Protein AF-A0A1V1W2U4-F1 (afdb_monomer_lite)

Secondary structure (DSSP, 8-state):
----HHHHHHHHHHHHHHHHHHHHHTSSS-----HHHHHHHHHTTTHHHHHHHHHHHHHHHHHHHHHTT--HHHHHHHHHHHHHHHHHHHHHHHHHHHHHHHHHHHHT-

Structure (mmCIF, N/CA/C/O backbone):
data_AF-A0A1V1W2U4-F1
#
_entry.id   AF-A0A1V1W2U4-F1
#
loop_
_atom_site.group_PDB
_atom_site.id
_atom_site.type_symbol
_atom_site.label_atom_id
_atom_site.label_alt_id
_atom_site.label_comp_id
_atom_site.label_asym_id
_atom_site.label_entity_id
_atom_site.label_seq_id
_atom_site.pdbx_PDB_ins_code
_atom_site.Cartn_x
_atom_site.Cartn_y
_atom_site.Cartn_z
_atom_site.occupancy
_atom_site.B_iso_or_equiv
_atom_site.auth_seq_id
_atom_site.auth_comp_id
_atom_site.auth_asym_id
_atom_site.auth_atom_id
_atom_site.pdbx_PDB_model_num
ATOM 1 N N . MET A 1 1 ? -22.826 -16.724 16.235 1.00 44.56 1 MET A N 1
ATOM 2 C CA . MET A 1 1 ? -23.282 -15.519 15.501 1.00 44.56 1 MET A CA 1
ATOM 3 C C . MET A 1 1 ? -22.293 -15.185 14.386 1.00 44.56 1 MET A C 1
ATOM 5 O O . MET A 1 1 ? -21.211 -14.674 14.640 1.00 44.56 1 MET A O 1
ATOM 9 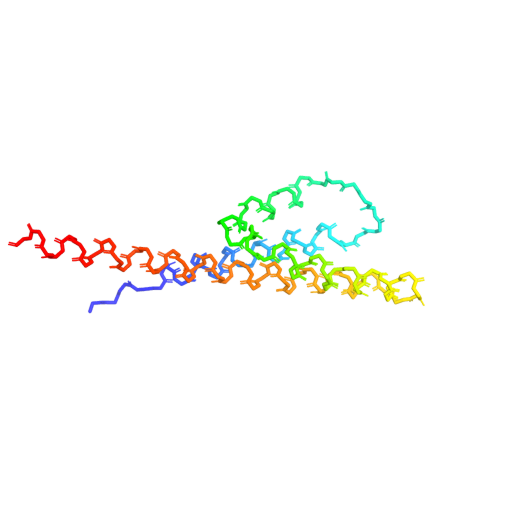N N . SER A 1 2 ? -22.626 -15.538 13.148 1.00 52.81 2 SER A N 1
ATOM 10 C CA . SER A 1 2 ? -21.776 -15.421 11.958 1.00 52.81 2 SER A CA 1
ATOM 11 C C . SER A 1 2 ? -21.933 -14.059 11.268 1.00 52.81 2 SER A C 1
ATOM 13 O O . SER A 1 2 ? -22.758 -13.908 10.370 1.00 52.81 2 SER A O 1
ATOM 15 N N . ARG A 1 3 ? -21.115 -13.066 11.643 1.00 59.72 3 ARG A N 1
ATOM 16 C CA . ARG A 1 3 ? -20.877 -11.868 10.809 1.00 59.72 3 ARG A CA 1
ATOM 17 C C . ARG A 1 3 ? -19.385 -11.493 10.689 1.00 59.72 3 ARG A C 1
ATOM 19 O O . ARG A 1 3 ? -18.954 -10.552 11.343 1.00 59.72 3 ARG A O 1
ATOM 26 N N . PRO A 1 4 ? -18.606 -12.176 9.819 1.00 58.72 4 PRO A N 1
ATOM 27 C CA . PRO A 1 4 ? -17.309 -11.646 9.377 1.00 58.72 4 PRO A CA 1
ATOM 28 C C . PRO A 1 4 ? -17.072 -11.646 7.851 1.00 58.72 4 PRO A C 1
ATOM 30 O O . PRO A 1 4 ? -16.021 -11.190 7.409 1.00 58.72 4 PRO A O 1
ATOM 33 N N . ARG A 1 5 ? -18.006 -12.136 7.018 1.00 72.25 5 ARG A N 1
ATOM 34 C CA . ARG A 1 5 ? -17.769 -12.280 5.562 1.00 72.25 5 ARG A CA 1
ATOM 35 C C . ARG A 1 5 ? -17.612 -10.938 4.846 1.00 72.25 5 ARG A C 1
ATOM 37 O O . ARG A 1 5 ? -16.682 -10.779 4.069 1.00 72.25 5 ARG A O 1
ATOM 44 N N . TRP A 1 6 ? -18.463 -9.967 5.167 1.00 82.12 6 TRP A N 1
ATOM 45 C CA . TRP A 1 6 ? -18.426 -8.639 4.547 1.00 82.12 6 TRP A CA 1
ATOM 46 C C . TRP A 1 6 ? -17.139 -7.873 4.852 1.00 82.12 6 TRP A C 1
ATOM 48 O O . TRP A 1 6 ? -16.553 -7.294 3.948 1.00 82.12 6 TRP A O 1
ATOM 58 N N . GLY A 1 7 ? -16.646 -7.935 6.094 1.00 84.06 7 GLY A N 1
ATOM 59 C CA . GLY A 1 7 ? -15.382 -7.290 6.460 1.00 84.06 7 GLY A CA 1
ATOM 60 C C . GLY A 1 7 ? -14.185 -7.868 5.703 1.00 84.06 7 GLY A C 1
ATOM 61 O O . GLY A 1 7 ? -13.325 -7.114 5.264 1.00 84.06 7 GLY A O 1
ATOM 62 N N . ARG A 1 8 ? -14.155 -9.193 5.505 1.00 86.44 8 ARG A N 1
ATOM 63 C CA . ARG A 1 8 ? -13.114 -9.855 4.705 1.00 86.44 8 ARG A CA 1
ATOM 64 C C . ARG A 1 8 ? -13.234 -9.514 3.221 1.00 86.44 8 ARG A C 1
ATOM 66 O O . ARG A 1 8 ? -12.229 -9.192 2.611 1.00 86.44 8 ARG A O 1
ATOM 73 N N . LEU A 1 9 ? -14.449 -9.525 2.670 1.00 91.88 9 LEU A N 1
ATOM 74 C CA . LEU A 1 9 ? -14.700 -9.154 1.273 1.00 91.88 9 LEU A CA 1
ATOM 75 C C . LEU A 1 9 ? -14.249 -7.721 0.974 1.00 91.88 9 LEU A C 1
ATOM 77 O O . LEU A 1 9 ? -13.558 -7.503 -0.014 1.00 91.88 9 LEU A O 1
ATOM 81 N N . LEU A 1 10 ? -14.585 -6.762 1.843 1.00 91.25 10 LEU A N 1
ATOM 82 C CA . LEU A 1 10 ? -14.157 -5.369 1.691 1.00 91.25 10 LEU A CA 1
ATOM 83 C C . LEU A 1 10 ? -12.637 -5.222 1.805 1.00 91.25 10 LEU A C 1
ATOM 85 O O . LEU A 1 10 ? -12.043 -4.510 1.003 1.00 91.25 10 LEU A O 1
ATOM 89 N N . ALA A 1 11 ? -12.004 -5.924 2.750 1.00 91.31 11 ALA A N 1
ATOM 90 C CA . ALA A 1 11 ? -10.549 -5.920 2.886 1.00 91.31 11 ALA A CA 1
ATOM 91 C C . ALA A 1 11 ? -9.860 -6.485 1.635 1.00 91.31 11 ALA A C 1
ATOM 93 O O . ALA A 1 11 ? -8.938 -5.869 1.108 1.00 91.31 11 ALA A O 1
ATOM 94 N N . THR A 1 12 ? -10.334 -7.624 1.122 1.00 93.00 12 THR A N 1
ATOM 95 C CA . THR A 1 12 ? -9.812 -8.217 -0.113 1.00 93.00 12 THR A CA 1
ATOM 96 C C . THR A 1 12 ? -10.020 -7.286 -1.305 1.00 93.00 12 THR A C 1
ATOM 98 O O . THR A 1 12 ? -9.075 -7.050 -2.050 1.00 93.00 12 THR A O 1
ATOM 101 N N . ALA A 1 13 ? -11.218 -6.716 -1.466 1.00 94.31 13 ALA A N 1
ATOM 102 C CA . ALA A 1 13 ? -11.511 -5.782 -2.549 1.00 94.31 13 ALA A CA 1
ATOM 103 C C . ALA A 1 13 ? -10.599 -4.548 -2.499 1.00 94.31 13 ALA A C 1
ATOM 105 O O . ALA A 1 13 ? -10.038 -4.162 -3.518 1.00 94.31 13 ALA A O 1
ATOM 106 N N . TYR A 1 14 ? -10.390 -3.974 -1.314 1.00 93.56 14 TYR A N 1
ATOM 107 C CA . TYR A 1 14 ? -9.473 -2.856 -1.109 1.00 93.56 14 TYR A CA 1
ATOM 108 C C . TYR A 1 14 ? -8.036 -3.197 -1.530 1.00 93.56 14 TYR A C 1
ATOM 110 O O . TYR A 1 14 ? -7.438 -2.452 -2.304 1.00 93.56 14 TYR A O 1
ATOM 118 N N . VAL A 1 15 ? -7.502 -4.340 -1.086 1.00 94.50 15 VAL A N 1
ATOM 119 C CA . VAL A 1 15 ? -6.142 -4.773 -1.453 1.00 94.50 15 VAL 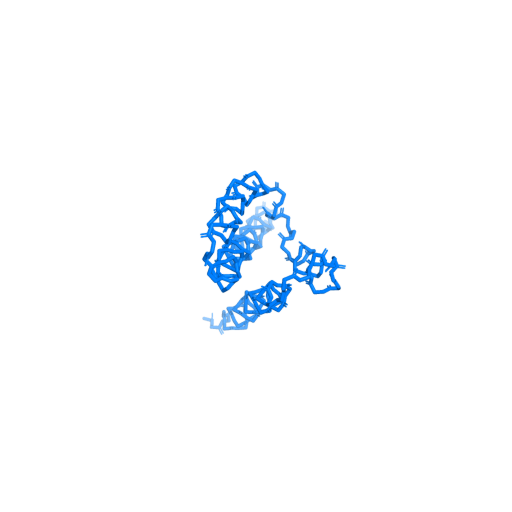A CA 1
ATOM 120 C C . VAL A 1 15 ? -6.017 -4.967 -2.966 1.00 94.50 15 VAL A C 1
ATOM 122 O O . VAL A 1 15 ? -5.053 -4.499 -3.565 1.00 94.50 15 VAL A O 1
ATOM 125 N N . VAL A 1 16 ? -7.013 -5.597 -3.598 1.00 94.69 16 VAL A N 1
ATOM 126 C CA . VAL A 1 16 ? -7.044 -5.795 -5.056 1.00 94.69 16 VAL A CA 1
ATOM 127 C C . VAL A 1 16 ? -7.085 -4.460 -5.801 1.00 94.69 16 VAL A C 1
ATOM 129 O O . VAL A 1 16 ? -6.381 -4.305 -6.798 1.00 94.69 16 VAL A O 1
ATOM 132 N N . VAL A 1 17 ? -7.865 -3.486 -5.324 1.00 93.81 17 VAL A N 1
ATOM 133 C CA . VAL A 1 17 ? -7.928 -2.142 -5.919 1.00 93.81 17 VAL A CA 1
ATOM 134 C C . VAL A 1 17 ? -6.572 -1.446 -5.839 1.00 93.81 17 VAL A C 1
ATOM 136 O O . VAL A 1 17 ? -6.108 -0.937 -6.856 1.00 93.81 17 VAL A O 1
ATOM 139 N N . VAL A 1 18 ? -5.907 -1.464 -4.679 1.00 93.12 18 VAL A N 1
ATOM 140 C CA . VAL A 1 18 ? -4.570 -0.861 -4.528 1.00 93.12 18 VAL A CA 1
ATOM 141 C C . VAL A 1 18 ? -3.570 -1.531 -5.467 1.00 93.12 18 VAL A C 1
ATOM 143 O O . VAL A 1 18 ? -2.913 -0.838 -6.239 1.00 93.12 18 VAL A O 1
ATOM 146 N N . ALA A 1 19 ? -3.510 -2.865 -5.468 1.00 92.75 19 ALA A N 1
ATOM 147 C CA . ALA A 1 19 ? -2.608 -3.614 -6.339 1.00 92.75 19 ALA A CA 1
ATOM 148 C C . ALA A 1 19 ? -2.845 -3.295 -7.825 1.00 92.75 19 ALA A C 1
ATOM 150 O O . ALA A 1 19 ? -1.898 -3.063 -8.572 1.00 92.75 19 ALA A O 1
ATOM 151 N N . SER A 1 20 ? -4.111 -3.219 -8.245 1.00 91.12 20 SER A N 1
ATOM 152 C CA . SER A 1 20 ? -4.482 -2.915 -9.632 1.00 91.12 20 SER A CA 1
ATOM 153 C C . SER A 1 20 ? -4.118 -1.483 -10.029 1.00 91.12 20 SER A C 1
ATOM 155 O O . SER A 1 20 ? -3.619 -1.265 -11.131 1.00 91.12 20 SER A O 1
ATOM 157 N N . LEU A 1 21 ? -4.338 -0.506 -9.141 1.00 90.12 21 LEU A N 1
ATOM 158 C CA . LEU A 1 21 ? -3.962 0.892 -9.377 1.00 90.12 21 LEU A CA 1
ATOM 159 C C . LEU A 1 21 ? -2.446 1.053 -9.492 1.00 90.12 21 LEU A C 1
ATOM 161 O O . LEU A 1 21 ? -1.981 1.754 -10.387 1.00 90.12 21 LEU A O 1
ATOM 165 N N . THR A 1 22 ? -1.679 0.377 -8.634 1.00 88.38 22 THR A N 1
ATOM 166 C CA . THR A 1 22 ? -0.214 0.385 -8.707 1.00 88.38 22 THR A CA 1
ATOM 167 C C . THR A 1 22 ? 0.279 -0.276 -9.990 1.00 88.38 22 THR A C 1
ATOM 169 O O . THR A 1 22 ? 1.076 0.320 -10.708 1.00 88.38 22 THR A O 1
ATOM 172 N N . ALA A 1 23 ? -0.238 -1.456 -10.338 1.00 89.06 23 ALA A N 1
ATOM 173 C CA . ALA A 1 23 ? 0.131 -2.130 -11.580 1.00 89.06 23 ALA A CA 1
ATOM 174 C C . ALA A 1 23 ? -0.185 -1.268 -12.813 1.00 89.06 23 ALA A C 1
ATOM 176 O O . ALA A 1 23 ? 0.605 -1.212 -13.750 1.00 89.06 23 ALA A O 1
ATOM 177 N N . TYR A 1 24 ? -1.318 -0.559 -12.796 1.00 88.56 24 TYR A N 1
ATOM 178 C CA . TYR A 1 24 ? -1.690 0.374 -13.855 1.00 88.56 24 TYR A CA 1
ATOM 179 C C . TYR A 1 24 ? -0.752 1.585 -13.930 1.00 88.56 24 TYR A C 1
ATOM 181 O O . TYR A 1 24 ? -0.388 1.987 -15.032 1.00 88.56 24 TYR A O 1
ATOM 189 N N . ALA A 1 25 ? -0.357 2.153 -12.786 1.00 86.31 25 ALA A N 1
ATOM 190 C CA . ALA A 1 25 ? 0.543 3.304 -12.731 1.00 86.31 25 ALA A CA 1
ATOM 191 C C . ALA A 1 25 ? 1.928 2.981 -13.317 1.00 86.31 25 ALA A C 1
ATOM 193 O O . ALA A 1 25 ? 2.474 3.782 -14.062 1.00 86.31 25 ALA A O 1
ATOM 194 N N . PHE A 1 26 ? 2.446 1.778 -13.058 1.00 83.38 26 PHE A N 1
ATOM 195 C CA . PHE A 1 26 ? 3.780 1.350 -13.494 1.00 83.38 26 PHE A CA 1
ATOM 196 C C . PHE A 1 26 ? 3.779 0.501 -14.777 1.00 83.38 26 PHE A C 1
ATOM 198 O O . PHE A 1 26 ? 4.736 -0.227 -15.026 1.00 83.38 26 PHE A O 1
ATOM 205 N N . ARG A 1 27 ? 2.709 0.529 -15.586 1.00 81.62 27 ARG A N 1
ATOM 206 C CA . ARG A 1 27 ? 2.614 -0.302 -16.807 1.00 81.62 27 ARG A CA 1
ATOM 207 C C . ARG A 1 27 ? 3.379 0.250 -18.015 1.00 81.62 27 ARG A C 1
ATOM 209 O O . ARG A 1 27 ? 3.501 -0.449 -19.015 1.00 81.62 27 ARG A O 1
ATOM 216 N N . SER A 1 28 ? 3.774 1.517 -17.972 1.00 72.56 28 SER A N 1
ATOM 217 C CA . SER A 1 28 ? 4.385 2.242 -19.088 1.00 72.56 28 SER A CA 1
ATOM 218 C C . SER A 1 28 ? 5.548 3.079 -18.583 1.00 72.56 28 SER A C 1
ATOM 220 O O . SER A 1 28 ? 5.432 3.661 -17.511 1.00 72.56 28 SER A O 1
ATOM 222 N N . ASP A 1 29 ? 6.598 3.213 -19.391 1.00 64.56 29 ASP A N 1
ATOM 223 C CA . ASP A 1 29 ? 7.857 3.903 -19.052 1.00 64.56 29 ASP A CA 1
ATOM 224 C C . ASP A 1 29 ? 7.725 5.427 -18.831 1.00 64.56 29 ASP A C 1
ATOM 226 O O . ASP A 1 29 ? 8.715 6.141 -18.692 1.00 64.56 29 ASP A O 1
ATOM 230 N N . GLY A 1 30 ? 6.500 5.956 -18.808 1.00 60.03 30 GLY A N 1
ATOM 231 C CA . GLY A 1 30 ? 6.234 7.362 -18.542 1.00 60.03 30 GLY A CA 1
ATOM 232 C C . GLY A 1 30 ? 6.315 7.678 -17.050 1.00 60.03 30 GLY A C 1
ATOM 233 O O . GLY A 1 30 ? 5.552 7.133 -16.260 1.00 60.03 30 GLY A O 1
ATOM 234 N N . LEU A 1 31 ? 7.177 8.629 -16.682 1.00 57.25 31 LEU A N 1
ATOM 235 C CA . LEU A 1 31 ? 7.298 9.203 -15.330 1.00 57.25 31 LEU A CA 1
ATOM 236 C C . LEU A 1 31 ? 6.174 10.205 -14.988 1.00 57.25 31 LEU A C 1
ATOM 238 O O . LEU A 1 31 ? 6.330 11.046 -14.101 1.00 57.25 31 LEU A O 1
ATOM 242 N N . GLU A 1 32 ? 5.056 10.185 -15.715 1.00 63.72 32 GLU A N 1
ATOM 243 C CA . GLU A 1 32 ? 3.967 11.120 -15.455 1.00 63.72 32 GLU A CA 1
ATOM 244 C C . GLU A 1 32 ? 3.206 10.699 -14.201 1.00 63.72 32 GLU A C 1
ATOM 246 O O . GLU A 1 32 ? 2.554 9.654 -14.174 1.00 63.72 32 GLU A O 1
ATOM 251 N N . PHE A 1 33 ? 3.260 11.555 -13.177 1.00 62.47 33 PHE A N 1
ATOM 252 C CA . PHE A 1 33 ? 2.530 11.367 -11.929 1.00 62.47 33 PHE A CA 1
ATOM 253 C C . PHE A 1 33 ? 1.021 11.371 -12.205 1.00 62.47 33 PHE A C 1
ATOM 255 O O . PHE A 1 33 ? 0.361 12.411 -12.311 1.00 62.47 33 PHE A O 1
ATOM 262 N N . GLY A 1 34 ? 0.474 10.177 -12.396 1.00 75.25 34 GLY A N 1
ATOM 263 C CA . GLY A 1 34 ? -0.894 9.981 -12.841 1.00 75.25 34 GLY A CA 1
ATOM 264 C C . GLY A 1 34 ? -1.890 10.004 -11.686 1.00 75.25 34 GLY A C 1
ATOM 265 O O . GLY A 1 34 ? -1.575 9.713 -10.532 1.00 75.25 34 GLY A O 1
ATOM 266 N N . ARG A 1 35 ? -3.167 10.237 -12.012 1.00 81.00 35 ARG A N 1
ATOM 267 C CA . ARG A 1 35 ? -4.272 10.121 -11.039 1.00 81.00 35 ARG A CA 1
ATOM 268 C C . ARG A 1 35 ? -4.291 8.758 -10.328 1.00 81.00 35 ARG A C 1
ATOM 270 O O . 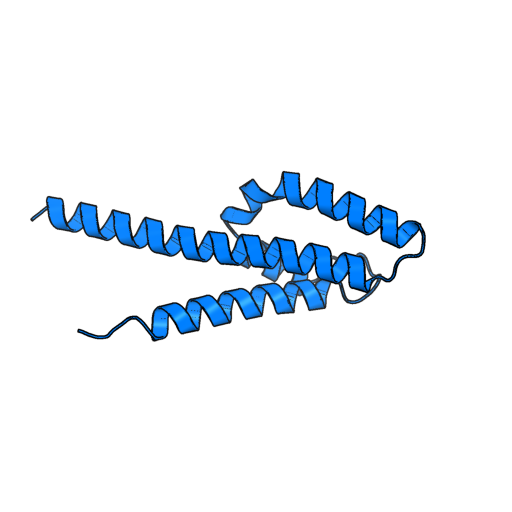ARG A 1 35 ? -4.676 8.690 -9.167 1.00 81.00 35 ARG A O 1
ATOM 277 N N . ALA A 1 36 ? -3.869 7.687 -11.003 1.00 76.81 36 ALA A N 1
ATOM 278 C CA . ALA A 1 36 ? -3.812 6.341 -10.433 1.00 76.81 36 ALA A CA 1
ATOM 279 C C . ALA A 1 36 ? -2.734 6.191 -9.347 1.00 76.81 36 ALA A C 1
ATOM 281 O O . ALA A 1 36 ? -3.003 5.582 -8.313 1.00 76.81 36 ALA A O 1
ATOM 282 N N . GLU A 1 37 ? -1.555 6.782 -9.549 1.00 78.06 37 GLU A N 1
ATOM 283 C CA . GLU A 1 37 ? -0.455 6.752 -8.581 1.00 78.06 37 GLU A CA 1
ATOM 284 C C . GLU A 1 37 ? -0.822 7.533 -7.314 1.00 78.06 37 GLU A C 1
ATOM 286 O O . GLU A 1 37 ? -0.714 7.011 -6.203 1.00 78.06 37 GLU A O 1
ATOM 291 N N . GLY A 1 38 ? -1.388 8.734 -7.483 1.00 81.44 38 GLY A N 1
ATOM 292 C CA . GLY A 1 38 ? -1.897 9.531 -6.367 1.00 81.44 38 GLY A CA 1
ATOM 293 C C . GLY A 1 38 ? -2.999 8.815 -5.578 1.00 81.44 38 GLY A C 1
ATOM 294 O O . GLY A 1 38 ? -2.966 8.800 -4.348 1.00 81.44 38 GLY A O 1
ATOM 295 N N . LEU A 1 39 ? -3.949 8.164 -6.261 1.00 85.25 39 LEU A N 1
ATOM 296 C CA . LEU A 1 39 ? -5.001 7.382 -5.601 1.00 85.25 39 LEU A CA 1
ATOM 297 C C . LEU A 1 39 ? -4.438 6.177 -4.845 1.00 85.25 39 LEU A C 1
ATOM 299 O O . LEU A 1 39 ? -4.854 5.940 -3.712 1.00 85.25 39 LEU A O 1
ATOM 303 N N . ALA A 1 40 ? -3.490 5.439 -5.431 1.00 80.94 40 ALA A N 1
ATOM 304 C CA . ALA A 1 40 ? -2.824 4.334 -4.747 1.00 80.94 40 ALA A CA 1
ATOM 305 C C . ALA A 1 40 ? -2.113 4.831 -3.480 1.00 80.94 40 ALA A C 1
ATOM 307 O O . ALA A 1 40 ? -2.327 4.271 -2.407 1.00 80.94 40 ALA A O 1
ATOM 308 N N . GLY A 1 41 ? -1.365 5.936 -3.580 1.00 80.75 41 GLY A N 1
ATOM 309 C CA . GLY A 1 41 ? -0.701 6.573 -2.443 1.00 80.75 41 GLY A CA 1
ATOM 310 C C . GLY A 1 41 ? -1.677 6.954 -1.325 1.00 80.75 41 GLY A C 1
ATOM 311 O O . GLY A 1 41 ? -1.492 6.546 -0.177 1.00 80.75 41 GLY A O 1
ATOM 312 N N . VAL A 1 42 ? -2.766 7.654 -1.657 1.00 89.06 42 VAL A N 1
ATOM 313 C CA . VAL A 1 42 ? -3.789 8.067 -0.678 1.00 89.06 42 VAL A CA 1
ATOM 314 C C . VAL A 1 42 ? -4.463 6.863 -0.026 1.00 89.06 42 VAL A C 1
ATOM 316 O O . VAL A 1 42 ? -4.601 6.825 1.195 1.00 89.06 42 VAL A O 1
ATOM 319 N N . LEU A 1 43 ? -4.846 5.855 -0.811 1.00 88.06 43 LEU A N 1
ATOM 320 C CA . LEU A 1 43 ? -5.475 4.638 -0.295 1.00 88.06 43 LEU A CA 1
ATOM 321 C C . LEU A 1 43 ? -4.549 3.850 0.631 1.00 88.06 43 LEU A C 1
ATOM 323 O O . LEU A 1 43 ? -5.035 3.105 1.478 1.00 88.06 43 LEU A O 1
ATOM 327 N N . THR A 1 44 ? -3.234 4.004 0.487 1.00 90.38 44 THR A N 1
ATOM 328 C CA . THR A 1 44 ? -2.243 3.363 1.355 1.00 90.38 44 THR A CA 1
ATOM 329 C C . THR A 1 44 ? -1.873 4.157 2.612 1.00 90.38 44 THR A C 1
ATOM 331 O O . THR A 1 44 ? -1.085 3.669 3.428 1.00 90.38 44 THR A O 1
ATOM 334 N N . LEU A 1 45 ? -2.479 5.322 2.857 1.00 90.19 45 LEU A N 1
ATOM 335 C CA . LEU A 1 45 ? -2.363 5.991 4.154 1.00 90.19 45 LEU A CA 1
ATOM 336 C C . LEU A 1 45 ? -3.120 5.212 5.252 1.00 90.19 45 LEU A C 1
ATOM 338 O O . LEU A 1 45 ? -4.211 4.701 4.995 1.00 90.19 45 LEU A O 1
ATOM 342 N N . PRO A 1 46 ? -2.590 5.144 6.490 1.00 92.06 46 PRO A N 1
ATOM 343 C CA . PRO A 1 46 ? -1.357 5.785 6.962 1.00 92.06 46 PRO A CA 1
ATOM 344 C C . PRO A 1 46 ? -0.076 4.957 6.761 1.00 92.06 46 PRO A C 1
ATOM 346 O O . PRO A 1 46 ? 1.010 5.533 6.806 1.00 92.06 46 PRO A O 1
ATOM 349 N N . ALA A 1 47 ? -0.167 3.636 6.559 1.00 94.31 47 ALA A N 1
ATOM 350 C CA . ALA A 1 47 ? 0.995 2.743 6.613 1.00 94.31 47 ALA A CA 1
ATOM 351 C C . ALA A 1 47 ? 2.095 3.086 5.595 1.00 94.31 47 ALA A C 1
ATOM 353 O O . ALA A 1 47 ? 3.271 2.838 5.871 1.00 94.31 47 ALA A O 1
ATOM 354 N N . ILE A 1 48 ? 1.749 3.710 4.461 1.00 92.69 48 ILE A N 1
ATOM 355 C CA . ILE A 1 48 ? 2.744 4.125 3.467 1.00 92.69 48 ILE A CA 1
ATOM 356 C C . ILE A 1 48 ? 3.813 5.046 4.052 1.00 92.69 48 ILE A C 1
ATOM 358 O O . ILE A 1 48 ? 4.979 4.876 3.724 1.00 92.69 48 ILE A O 1
ATOM 362 N N . ILE A 1 49 ? 3.463 5.939 4.984 1.00 93.88 49 ILE A N 1
ATOM 363 C CA . ILE A 1 49 ? 4.416 6.880 5.598 1.00 93.88 49 ILE A CA 1
ATOM 364 C C . ILE A 1 49 ? 5.580 6.126 6.250 1.00 93.88 49 ILE A C 1
ATOM 366 O O . ILE A 1 49 ? 6.734 6.522 6.117 1.00 93.88 49 ILE A O 1
ATOM 370 N N . VAL A 1 50 ? 5.276 5.011 6.917 1.00 94.62 50 VAL A N 1
ATOM 371 C CA . VAL A 1 50 ? 6.278 4.167 7.580 1.00 94.62 50 VAL A CA 1
ATOM 372 C C . VAL A 1 50 ? 7.030 3.300 6.566 1.00 94.62 50 VAL A C 1
ATOM 374 O O . VAL A 1 50 ? 8.210 3.020 6.750 1.00 94.62 50 VAL A O 1
ATOM 377 N N . ALA A 1 51 ? 6.366 2.887 5.484 1.00 93.25 51 ALA A N 1
ATOM 378 C CA . ALA A 1 51 ? 6.948 2.028 4.457 1.00 93.25 51 ALA A CA 1
ATOM 379 C C . ALA A 1 51 ? 7.849 2.771 3.452 1.00 93.25 51 ALA A C 1
ATOM 381 O O . ALA A 1 51 ? 8.669 2.125 2.799 1.00 93.25 51 ALA A O 1
ATOM 382 N N . LEU A 1 52 ? 7.732 4.100 3.333 1.00 93.56 52 LEU A N 1
ATOM 383 C CA . LEU A 1 52 ? 8.451 4.913 2.344 1.00 93.56 52 LEU A CA 1
ATOM 384 C C . LEU A 1 52 ? 9.967 4.648 2.277 1.00 93.56 52 LEU A C 1
ATOM 386 O O . LEU A 1 52 ? 10.459 4.479 1.163 1.00 93.56 52 LEU A O 1
ATOM 390 N N . PRO A 1 53 ? 10.725 4.544 3.390 1.00 95.62 53 PRO A N 1
ATOM 391 C CA . PRO A 1 53 ? 12.161 4.265 3.313 1.00 95.62 53 PRO A CA 1
ATOM 392 C C . PRO A 1 53 ? 12.476 2.919 2.647 1.00 95.62 53 PRO A C 1
ATOM 394 O O . PRO A 1 53 ? 13.396 2.819 1.841 1.00 95.62 53 PRO A O 1
ATOM 397 N N . VAL A 1 54 ? 11.684 1.886 2.946 1.00 95.44 54 VAL A N 1
ATOM 398 C CA . VAL A 1 54 ? 11.847 0.549 2.356 1.00 95.44 54 VAL A CA 1
ATOM 399 C C . VAL A 1 54 ? 11.454 0.568 0.881 1.00 95.44 54 VAL A C 1
ATOM 401 O O . VAL A 1 54 ? 12.181 0.029 0.048 1.00 95.44 54 VAL A O 1
ATOM 404 N N . ILE A 1 55 ? 10.343 1.237 0.554 1.00 94.38 55 ILE A N 1
ATOM 405 C CA . ILE A 1 55 ? 9.875 1.411 -0.826 1.00 94.38 55 ILE A CA 1
ATOM 406 C C . ILE A 1 55 ? 10.924 2.133 -1.665 1.00 94.38 55 ILE A C 1
ATOM 408 O O . ILE A 1 55 ? 11.182 1.727 -2.793 1.00 94.38 55 ILE A O 1
ATOM 412 N N . TYR A 1 56 ? 11.561 3.162 -1.109 1.00 93.31 56 TYR A N 1
ATOM 413 C CA . TYR A 1 56 ? 12.616 3.902 -1.786 1.00 93.31 56 TYR A CA 1
ATOM 414 C C . TYR A 1 56 ? 13.815 3.008 -2.120 1.00 93.31 56 TYR A C 1
ATOM 416 O O . TYR A 1 56 ? 14.253 2.976 -3.266 1.00 93.31 56 TYR A O 1
ATOM 424 N N . VAL A 1 57 ? 14.317 2.238 -1.148 1.00 97.12 57 VAL A N 1
ATOM 425 C CA . VAL A 1 57 ? 15.484 1.364 -1.356 1.00 97.12 57 VAL A CA 1
ATOM 426 C C . VAL A 1 57 ? 15.181 0.257 -2.367 1.00 97.12 57 VAL A C 1
ATOM 428 O O . VAL A 1 57 ? 15.936 0.065 -3.317 1.00 97.12 57 VAL A O 1
ATOM 431 N N . ILE A 1 58 ? 14.070 -0.461 -2.195 1.00 95.50 58 ILE A N 1
ATOM 432 C CA . ILE A 1 58 ? 13.701 -1.563 -3.094 1.00 95.50 58 ILE A CA 1
ATOM 433 C C . ILE A 1 58 ? 13.334 -1.027 -4.483 1.00 95.50 58 ILE A C 1
ATOM 435 O O . ILE A 1 58 ? 13.723 -1.613 -5.490 1.00 95.50 58 ILE A O 1
ATOM 439 N N . GLY A 1 59 ? 12.626 0.102 -4.546 1.00 93.50 59 GLY A N 1
ATOM 440 C CA . GLY A 1 59 ? 12.288 0.780 -5.793 1.00 93.50 59 GLY A CA 1
ATOM 441 C C . GLY A 1 59 ? 13.532 1.208 -6.565 1.00 93.50 59 GLY A C 1
ATOM 442 O O . GLY A 1 59 ? 13.616 0.946 -7.761 1.00 93.50 59 GLY A O 1
ATOM 443 N N . ALA A 1 60 ? 14.531 1.781 -5.887 1.00 94.25 60 ALA A N 1
ATOM 444 C CA . ALA A 1 60 ? 15.802 2.147 -6.508 1.00 94.25 60 ALA A CA 1
ATOM 445 C C . ALA A 1 60 ? 16.528 0.927 -7.096 1.00 94.25 60 ALA A C 1
ATOM 447 O O . ALA A 1 60 ? 17.038 1.001 -8.210 1.00 94.25 60 ALA A O 1
ATOM 448 N N . LEU A 1 61 ? 16.532 -0.210 -6.393 1.00 95.94 61 LEU A N 1
ATOM 449 C CA . LEU A 1 61 ? 17.111 -1.455 -6.912 1.00 95.94 61 LEU A CA 1
ATOM 450 C C . LEU A 1 61 ? 16.352 -1.977 -8.141 1.00 95.94 61 LEU A C 1
ATOM 452 O O . LEU A 1 61 ? 16.975 -2.399 -9.112 1.00 95.94 61 LEU A O 1
ATOM 456 N N . ALA A 1 62 ? 15.017 -1.933 -8.120 1.00 94.19 62 ALA A N 1
ATOM 457 C CA . ALA A 1 62 ? 14.200 -2.352 -9.257 1.00 94.19 62 ALA A CA 1
ATOM 458 C C . ALA A 1 62 ? 14.468 -1.486 -10.500 1.00 94.19 62 ALA A C 1
ATOM 460 O O . ALA A 1 62 ? 14.607 -2.022 -11.599 1.00 94.19 62 ALA A O 1
ATOM 461 N N . TRP A 1 63 ? 14.601 -0.170 -10.316 1.00 93.12 63 TRP A N 1
ATOM 462 C CA . TRP A 1 63 ? 14.956 0.761 -11.387 1.00 93.12 63 TRP A CA 1
ATOM 463 C C . TRP A 1 63 ? 16.379 0.552 -11.905 1.00 93.12 63 TRP A C 1
ATOM 465 O O . TRP A 1 63 ? 16.560 0.486 -13.113 1.00 93.12 63 TRP A O 1
ATOM 475 N N . GLN A 1 64 ? 17.368 0.326 -11.034 1.00 95.50 64 GLN A N 1
ATOM 476 C CA . GLN A 1 64 ? 18.733 0.003 -11.474 1.00 95.50 64 GLN A CA 1
ATOM 477 C C . GLN A 1 64 ? 18.783 -1.245 -12.363 1.00 95.50 64 GLN A C 1
ATOM 479 O O . GLN A 1 64 ? 19.527 -1.285 -13.341 1.00 95.50 64 GLN A O 1
ATOM 484 N N . LEU A 1 65 ? 17.990 -2.271 -12.039 1.00 94.06 65 LEU A N 1
ATOM 485 C CA . LEU A 1 65 ? 17.879 -3.462 -12.881 1.00 94.06 65 LEU A CA 1
ATOM 486 C C . LEU A 1 65 ? 17.226 -3.137 -14.229 1.00 94.06 65 LEU A C 1
ATOM 488 O O . LEU A 1 65 ? 17.677 -3.645 -15.255 1.00 94.06 65 LEU A O 1
ATOM 492 N N . HIS A 1 66 ? 16.183 -2.304 -14.238 1.00 93.06 66 HIS A N 1
ATOM 493 C CA . HIS A 1 66 ? 15.535 -1.860 -15.471 1.00 93.06 66 HIS A CA 1
ATOM 494 C C . HIS A 1 66 ? 16.487 -1.061 -16.369 1.00 93.06 66 HIS A C 1
ATOM 496 O O . HIS A 1 66 ? 16.604 -1.378 -17.551 1.00 93.06 66 HIS A O 1
ATOM 502 N N . ASP A 1 67 ? 17.244 -0.124 -15.798 1.00 93.25 67 ASP A N 1
ATOM 503 C CA . ASP A 1 67 ? 18.262 0.661 -16.507 1.00 93.25 67 ASP A CA 1
ATOM 504 C C . ASP A 1 67 ? 19.378 -0.231 -17.083 1.00 93.25 67 ASP A C 1
ATOM 506 O O . ASP A 1 67 ? 19.948 0.067 -18.132 1.00 93.25 67 ASP A O 1
ATOM 510 N N . ALA A 1 68 ? 19.658 -1.371 -16.440 1.00 95.31 68 ALA A N 1
ATOM 511 C CA . ALA A 1 68 ? 20.564 -2.406 -16.942 1.00 95.31 68 ALA A CA 1
ATOM 512 C C . ALA A 1 68 ? 19.941 -3.318 -18.027 1.00 95.31 68 ALA A C 1
ATOM 514 O O . ALA A 1 68 ? 20.578 -4.279 -18.465 1.00 95.31 68 ALA A O 1
ATOM 515 N N . GLY A 1 69 ? 18.711 -3.035 -18.468 1.00 94.25 69 GLY A N 1
ATOM 516 C CA . GLY A 1 69 ? 18.002 -3.742 -19.537 1.00 94.25 69 GLY A CA 1
ATOM 517 C C . GLY A 1 69 ? 16.938 -4.740 -19.069 1.00 94.25 69 GLY A C 1
ATOM 518 O O . GLY A 1 69 ? 16.388 -5.468 -19.898 1.00 94.25 69 GLY A O 1
ATOM 519 N N . ALA A 1 70 ? 16.628 -4.815 -17.769 1.00 94.06 70 ALA A N 1
ATOM 520 C CA . ALA A 1 70 ? 15.525 -5.649 -17.290 1.00 94.06 70 ALA A CA 1
ATOM 521 C C . ALA A 1 70 ? 14.161 -5.096 -17.758 1.00 94.06 70 ALA A C 1
ATOM 523 O O . ALA A 1 70 ? 14.005 -3.891 -17.951 1.00 94.06 70 ALA A O 1
ATOM 524 N N . PRO A 1 71 ? 13.130 -5.941 -17.922 1.00 92.50 71 PRO A N 1
ATOM 525 C CA . PRO A 1 71 ? 11.822 -5.481 -18.383 1.00 92.50 71 PRO A CA 1
ATOM 526 C C . PRO A 1 71 ? 11.124 -4.584 -17.348 1.00 92.50 71 PRO A C 1
ATOM 528 O O . PRO A 1 71 ? 11.193 -4.859 -16.149 1.00 92.50 71 PRO A O 1
ATOM 531 N N . MET A 1 72 ? 10.350 -3.592 -17.816 1.00 91.25 72 MET A N 1
ATOM 532 C CA . MET A 1 72 ? 9.521 -2.709 -16.968 1.00 91.25 72 MET A CA 1
ATOM 533 C C . MET A 1 72 ? 8.601 -3.495 -16.022 1.00 91.25 72 MET A C 1
ATOM 535 O O . MET A 1 72 ? 8.376 -3.103 -14.880 1.00 91.25 72 MET A O 1
ATOM 539 N N . LEU A 1 73 ? 8.157 -4.682 -16.453 1.00 92.50 73 LEU A N 1
ATOM 540 C CA . LEU A 1 73 ? 7.359 -5.598 -15.639 1.00 92.50 73 LEU A CA 1
ATOM 541 C C . LEU A 1 73 ? 8.004 -5.909 -14.275 1.00 92.50 73 LEU A C 1
ATOM 543 O O . LEU A 1 73 ? 7.282 -6.100 -13.300 1.00 92.50 73 LEU A O 1
ATOM 547 N N . LEU A 1 74 ? 9.337 -5.944 -14.177 1.00 92.25 74 LEU A N 1
ATOM 548 C CA . LEU A 1 74 ? 10.033 -6.178 -12.910 1.00 92.25 74 LEU A CA 1
ATOM 549 C C . LEU A 1 74 ? 9.813 -5.017 -11.928 1.00 92.25 74 LEU A C 1
ATOM 551 O O . LEU A 1 74 ? 9.511 -5.259 -10.759 1.00 92.25 74 LEU A O 1
ATOM 555 N N . VAL A 1 75 ? 9.883 -3.773 -12.4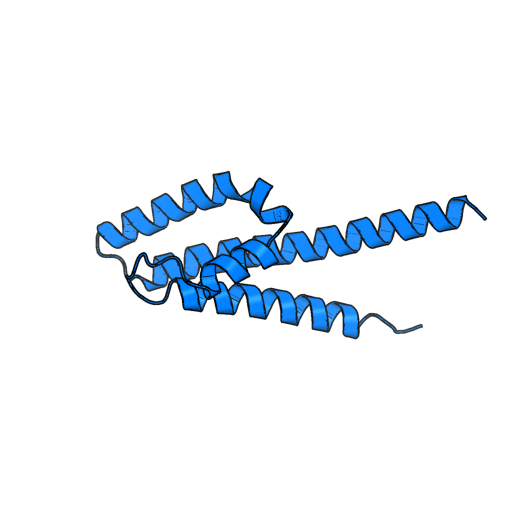13 1.00 92.50 75 VAL A N 1
ATOM 556 C CA . VAL A 1 75 ? 9.563 -2.565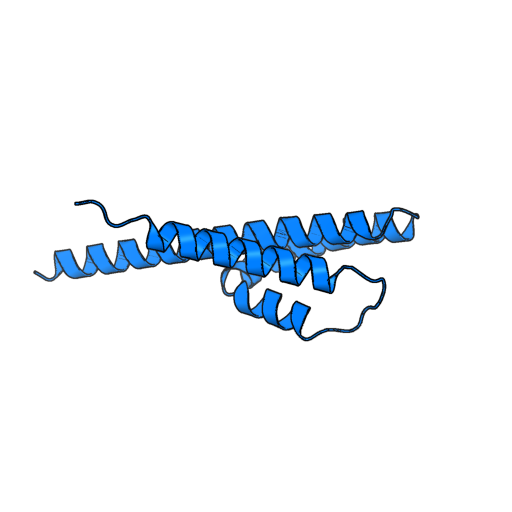 -11.637 1.00 92.50 75 VAL A CA 1
ATOM 557 C C . VAL A 1 75 ? 8.095 -2.592 -11.222 1.00 92.50 75 VAL A C 1
ATOM 559 O O . VAL A 1 75 ? 7.784 -2.442 -10.038 1.00 92.50 75 VAL A O 1
ATOM 562 N N . THR A 1 76 ? 7.190 -2.885 -12.163 1.00 93.12 76 THR A N 1
ATOM 563 C CA . THR A 1 76 ? 5.751 -3.003 -11.890 1.00 93.12 76 THR A CA 1
ATOM 564 C C . THR A 1 76 ? 5.470 -4.026 -10.790 1.00 93.12 76 THR A C 1
ATOM 566 O O . THR A 1 76 ? 4.722 -3.731 -9.856 1.00 93.12 76 THR A O 1
ATOM 569 N N . ILE A 1 77 ? 6.073 -5.219 -10.863 1.00 94.19 77 ILE A N 1
ATOM 570 C CA . ILE A 1 77 ? 5.908 -6.285 -9.864 1.00 94.19 77 ILE A CA 1
ATOM 571 C C . ILE A 1 77 ? 6.441 -5.833 -8.504 1.00 94.19 77 ILE A C 1
ATOM 573 O O . ILE A 1 77 ? 5.741 -6.003 -7.505 1.00 94.19 77 ILE A O 1
ATOM 577 N N . ALA A 1 78 ? 7.636 -5.237 -8.455 1.00 94.94 78 ALA A N 1
ATOM 578 C CA . ALA A 1 78 ? 8.245 -4.780 -7.210 1.00 94.94 78 ALA A CA 1
ATOM 579 C C . ALA A 1 78 ? 7.356 -3.750 -6.495 1.00 94.94 78 ALA A C 1
ATOM 581 O O . ALA A 1 78 ? 6.993 -3.944 -5.332 1.00 94.94 78 ALA A O 1
ATOM 582 N N . PHE A 1 79 ? 6.930 -2.697 -7.199 1.00 92.50 79 PHE A N 1
ATOM 583 C CA . PHE A 1 79 ? 6.052 -1.677 -6.624 1.00 92.50 79 PHE A CA 1
ATOM 584 C C . PHE A 1 79 ? 4.674 -2.234 -6.262 1.00 92.50 79 PHE A C 1
ATOM 586 O O . PHE A 1 79 ? 4.171 -1.953 -5.174 1.00 92.50 79 PHE A O 1
ATOM 593 N N . THR A 1 80 ? 4.083 -3.083 -7.107 1.00 95.06 80 THR A N 1
ATOM 594 C CA . THR A 1 80 ? 2.785 -3.715 -6.817 1.00 95.06 80 THR A CA 1
ATOM 595 C C . THR A 1 80 ? 2.855 -4.578 -5.559 1.00 95.06 80 THR A C 1
ATOM 597 O O . THR A 1 80 ? 1.962 -4.500 -4.713 1.00 95.06 80 THR A O 1
ATOM 600 N N . ALA A 1 81 ? 3.923 -5.360 -5.387 1.00 96.12 81 ALA A N 1
ATOM 601 C CA . ALA A 1 81 ? 4.124 -6.183 -4.200 1.00 96.12 81 ALA A CA 1
ATOM 602 C C . ALA A 1 81 ? 4.254 -5.323 -2.935 1.00 96.12 81 ALA A C 1
ATOM 604 O O . ALA A 1 81 ? 3.557 -5.572 -1.950 1.00 96.12 81 ALA A O 1
ATOM 605 N N . MET A 1 82 ? 5.076 -4.271 -2.974 1.00 96.75 82 MET A N 1
ATOM 606 C CA . MET A 1 82 ? 5.247 -3.365 -1.835 1.00 96.75 82 MET A CA 1
ATOM 607 C C . MET A 1 82 ? 3.936 -2.670 -1.454 1.00 96.75 82 MET A C 1
ATOM 609 O O . MET A 1 82 ? 3.542 -2.698 -0.289 1.00 96.75 82 MET A O 1
ATOM 613 N N . MET A 1 83 ? 3.208 -2.119 -2.427 1.00 94.94 83 MET A N 1
ATOM 614 C CA . MET A 1 83 ? 1.928 -1.445 -2.178 1.00 94.94 83 MET A CA 1
ATOM 615 C C . MET A 1 83 ? 0.851 -2.413 -1.674 1.00 94.94 83 MET A C 1
ATOM 617 O O . MET A 1 83 ? 0.054 -2.057 -0.804 1.00 94.94 83 MET A O 1
ATOM 621 N N . THR A 1 84 ? 0.869 -3.665 -2.140 1.00 96.31 84 THR A N 1
ATOM 622 C CA . THR A 1 84 ? 0.003 -4.735 -1.620 1.00 96.31 84 THR A CA 1
ATOM 623 C C . THR A 1 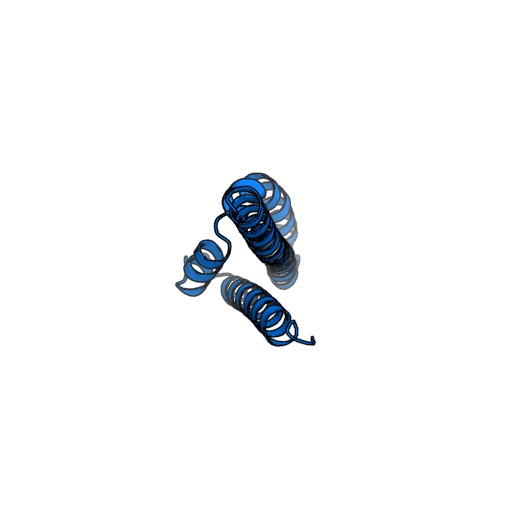84 ? 0.287 -5.008 -0.143 1.00 96.31 84 THR A C 1
ATOM 625 O O . THR A 1 84 ? -0.647 -5.091 0.654 1.00 96.31 84 THR A O 1
ATOM 628 N N . VAL A 1 85 ? 1.563 -5.095 0.251 1.00 97.06 85 VAL A N 1
ATOM 629 C CA . VAL A 1 85 ? 1.957 -5.270 1.660 1.00 97.06 85 VAL A CA 1
ATOM 630 C C . VAL A 1 85 ? 1.480 -4.093 2.512 1.00 97.06 85 VAL A C 1
ATOM 632 O O . VAL A 1 85 ? 0.912 -4.308 3.583 1.00 97.06 85 VAL A O 1
ATOM 635 N N . VAL A 1 86 ? 1.630 -2.858 2.026 1.00 96.94 86 VAL A N 1
ATOM 636 C CA . VAL A 1 86 ? 1.144 -1.661 2.733 1.00 96.94 86 VAL A CA 1
ATOM 637 C C . VAL A 1 86 ? -0.381 -1.681 2.891 1.00 96.94 86 VAL A C 1
ATOM 639 O O . VAL A 1 86 ? -0.890 -1.399 3.976 1.00 96.94 86 VAL A O 1
ATOM 642 N N . ALA A 1 87 ? -1.126 -2.076 1.856 1.00 95.25 87 ALA A N 1
ATOM 643 C CA . ALA A 1 87 ? -2.579 -2.219 1.940 1.00 95.25 87 ALA A CA 1
ATOM 644 C C . ALA A 1 87 ? -2.988 -3.283 2.976 1.00 95.25 87 ALA A C 1
ATOM 646 O O . ALA A 1 87 ? -3.854 -3.043 3.820 1.00 95.25 87 ALA A O 1
ATOM 647 N N . VAL A 1 88 ? -2.329 -4.445 2.984 1.00 96.12 88 VAL A N 1
ATOM 648 C CA . VAL A 1 88 ? -2.559 -5.481 4.006 1.00 96.12 88 VAL A CA 1
ATOM 649 C C . VAL A 1 88 ? -2.256 -4.950 5.411 1.00 96.12 88 VAL A C 1
ATOM 651 O O . VAL A 1 88 ? -3.015 -5.217 6.347 1.00 96.12 88 VAL A O 1
ATOM 654 N N . TRP A 1 89 ? -1.204 -4.144 5.566 1.00 97.00 89 TRP A N 1
ATOM 655 C CA . TRP A 1 89 ? -0.886 -3.510 6.842 1.00 97.00 89 TRP A CA 1
ATOM 656 C C . TRP A 1 89 ? -1.986 -2.533 7.284 1.00 97.00 89 TRP A C 1
ATOM 658 O O . TRP A 1 89 ? -2.429 -2.602 8.430 1.00 97.00 89 TRP A O 1
ATOM 668 N N . ASN A 1 90 ? -2.529 -1.702 6.390 1.00 95.38 90 ASN A N 1
ATOM 669 C CA . ASN A 1 90 ? -3.671 -0.837 6.717 1.00 95.38 90 ASN A CA 1
ATOM 670 C C . ASN A 1 90 ? -4.900 -1.625 7.174 1.00 95.38 90 ASN A C 1
ATOM 672 O O . ASN A 1 90 ? -5.559 -1.234 8.138 1.00 95.38 90 ASN A O 1
ATOM 676 N N . VAL A 1 91 ? -5.193 -2.758 6.530 1.00 94.62 91 VAL A N 1
ATOM 677 C CA . VAL A 1 91 ? -6.272 -3.657 6.964 1.00 94.62 91 VAL A CA 1
ATOM 678 C C . VAL A 1 91 ? -6.017 -4.157 8.391 1.00 94.62 91 VAL A C 1
ATOM 680 O O . VAL A 1 91 ? -6.923 -4.124 9.228 1.00 94.62 91 VAL A O 1
ATOM 683 N N . ALA A 1 92 ? -4.788 -4.579 8.698 1.00 93.25 92 ALA A N 1
ATOM 684 C CA . ALA A 1 92 ? -4.414 -5.022 10.039 1.00 93.25 92 ALA A CA 1
ATOM 685 C C . ALA A 1 92 ? -4.549 -3.895 11.080 1.00 93.25 92 ALA A C 1
ATOM 687 O O . ALA A 1 92 ? -5.121 -4.116 12.151 1.00 93.25 92 ALA A O 1
ATOM 688 N N . LEU A 1 93 ? -4.103 -2.678 10.749 1.00 92.00 93 LEU A N 1
ATOM 689 C CA . LEU A 1 93 ? -4.254 -1.493 11.599 1.00 92.00 93 LEU A CA 1
ATOM 690 C C . LEU A 1 93 ? -5.730 -1.181 11.865 1.00 92.00 93 LEU A C 1
ATOM 692 O O . LEU A 1 93 ? -6.114 -0.977 13.016 1.00 92.00 93 LEU A O 1
ATOM 696 N N . ALA A 1 94 ? -6.577 -1.211 10.833 1.00 91.25 94 ALA A N 1
ATOM 697 C CA . ALA A 1 94 ? -8.009 -0.962 10.968 1.00 91.25 94 ALA A CA 1
ATOM 698 C C . ALA A 1 94 ? -8.684 -1.981 11.902 1.00 91.25 94 ALA A C 1
ATOM 700 O O . ALA A 1 94 ? -9.489 -1.610 12.764 1.00 91.25 94 ALA A O 1
ATOM 701 N N . TYR A 1 95 ? -8.328 -3.265 11.788 1.00 91.00 95 TYR A N 1
ATOM 702 C CA . TYR A 1 95 ? -8.820 -4.288 12.710 1.00 91.00 95 TYR A CA 1
ATOM 703 C C . TYR A 1 95 ? -8.315 -4.083 14.143 1.00 91.00 95 TYR A C 1
ATOM 705 O O . TYR A 1 95 ? -9.108 -4.235 15.078 1.00 91.00 95 TYR A O 1
ATOM 713 N N . GLY A 1 96 ? -7.045 -3.705 14.319 1.00 90.06 96 GLY A N 1
ATOM 714 C CA . GLY A 1 96 ? -6.447 -3.400 15.620 1.00 90.06 96 GLY A CA 1
ATOM 715 C C . GLY A 1 96 ? -7.137 -2.227 16.319 1.00 90.06 96 GLY A C 1
ATOM 716 O O . GLY A 1 96 ? -7.616 -2.375 17.442 1.00 90.06 96 GLY A O 1
ATOM 717 N N . VAL A 1 97 ? -7.296 -1.095 15.627 1.00 91.75 97 VAL A N 1
ATOM 718 C CA . VAL A 1 97 ? -8.026 0.082 16.134 1.00 91.75 97 VAL A CA 1
ATOM 719 C C . VAL A 1 97 ? -9.462 -0.288 16.504 1.00 91.75 97 VAL A C 1
ATOM 721 O O . VAL A 1 97 ? -9.937 0.040 17.592 1.00 91.75 97 VAL A O 1
ATOM 724 N N . GLY A 1 98 ? -10.150 -1.042 15.642 1.00 90.38 98 GLY A N 1
ATOM 725 C CA . GLY A 1 98 ? -11.499 -1.522 15.929 1.00 90.38 98 GLY A CA 1
ATOM 726 C C . GLY A 1 98 ? -11.575 -2.412 17.176 1.00 90.38 98 GLY A C 1
ATOM 727 O O . GLY A 1 98 ? -12.579 -2.375 17.888 1.00 90.38 98 GLY A O 1
ATOM 728 N N . ALA A 1 99 ? -10.539 -3.207 17.460 1.00 91.88 99 ALA A N 1
ATOM 729 C CA . ALA A 1 99 ? -10.459 -4.020 18.671 1.00 91.88 99 ALA A CA 1
ATOM 730 C C . ALA A 1 99 ? -10.244 -3.164 19.928 1.00 91.88 99 ALA A C 1
ATOM 732 O O . ALA A 1 99 ? -10.979 -3.344 20.899 1.00 91.88 99 ALA A O 1
ATOM 733 N N . VAL A 1 100 ? -9.329 -2.191 19.878 1.00 93.06 100 VAL A N 1
ATOM 734 C CA . VAL A 1 100 ? -9.053 -1.259 20.987 1.00 93.06 100 VAL A CA 1
ATOM 735 C C . VAL A 1 100 ? -10.290 -0.430 21.346 1.00 93.06 100 VAL A C 1
ATOM 737 O O . VAL A 1 100 ? -10.645 -0.292 22.513 1.00 93.06 100 VAL A O 1
ATOM 740 N N . ILE A 1 101 ? -11.027 0.074 20.353 1.00 93.81 101 ILE A N 1
ATOM 741 C CA . ILE A 1 101 ? -12.262 0.832 20.610 1.00 93.81 101 ILE A CA 1
ATOM 742 C C . ILE A 1 101 ? -13.305 -0.039 21.325 1.00 93.81 101 ILE A C 1
ATOM 744 O O . ILE A 1 101 ? -14.014 0.435 22.215 1.00 93.81 101 ILE A O 1
ATOM 748 N N . ARG A 1 102 ? -13.417 -1.321 20.949 1.00 93.19 102 ARG A N 1
ATOM 749 C CA . ARG A 1 102 ? -14.347 -2.252 21.602 1.00 93.19 102 ARG A CA 1
ATOM 750 C C . ARG A 1 102 ? -13.946 -2.550 23.044 1.00 93.19 102 ARG A C 1
ATOM 752 O O . ARG A 1 102 ? -14.843 -2.616 23.880 1.00 93.19 102 ARG A O 1
ATOM 759 N N . SER A 1 103 ? -12.652 -2.698 23.342 1.00 94.00 103 SER A N 1
ATOM 760 C CA . SER A 1 103 ? -12.194 -2.934 24.717 1.00 94.00 103 SER A CA 1
ATOM 761 C C . SER A 1 103 ? -12.460 -1.726 25.614 1.00 94.00 103 SER A C 1
ATOM 763 O O . SER A 1 103 ? -13.007 -1.896 26.697 1.00 94.00 103 SER A O 1
ATOM 765 N N . LEU A 1 104 ? -12.192 -0.505 25.135 1.00 94.19 104 LEU A N 1
ATOM 766 C CA . LEU A 1 104 ? -12.468 0.721 25.896 1.00 94.19 104 LEU A CA 1
ATOM 767 C C . LEU A 1 104 ? -13.959 0.879 26.225 1.00 94.19 104 LEU A C 1
ATOM 769 O O . LEU A 1 104 ? -14.311 1.217 27.349 1.00 94.19 104 LEU A O 1
ATOM 773 N N . ARG A 1 105 ? -14.850 0.575 25.271 1.00 94.38 105 ARG A N 1
ATOM 774 C CA . ARG A 1 105 ? -16.307 0.636 25.494 1.00 94.38 105 ARG A CA 1
ATOM 775 C C . ARG A 1 105 ? -16.818 -0.398 26.497 1.00 94.38 105 ARG A C 1
ATOM 777 O O . ARG A 1 105 ? -17.859 -0.162 27.102 1.00 94.38 105 ARG A O 1
ATOM 784 N N . ALA A 1 106 ? -16.143 -1.539 26.627 1.00 92.94 106 ALA A N 1
ATOM 785 C CA . ALA A 1 106 ? -16.514 -2.572 27.588 1.00 92.94 106 ALA A CA 1
ATOM 786 C C . ALA A 1 106 ? -16.123 -2.182 29.021 1.00 92.94 106 ALA A C 1
ATOM 788 O O . ALA A 1 106 ? -16.887 -2.458 29.933 1.00 92.94 106 ALA A O 1
ATOM 789 N N . SER A 1 107 ? -14.990 -1.496 29.205 1.00 90.94 107 SER A N 1
ATOM 790 C CA . SER A 1 107 ? -14.515 -1.044 30.522 1.00 90.94 107 SER A CA 1
ATOM 791 C C . SER A 1 107 ? -15.298 0.137 31.111 1.00 90.94 107 SER A C 1
ATOM 793 O O . SER A 1 107 ? -15.145 0.433 32.290 1.00 90.94 107 SER A O 1
ATOM 795 N N . SER A 1 108 ? -16.091 0.850 30.305 1.00 87.50 108 SER A N 1
ATOM 796 C CA . SER A 1 108 ? -16.915 1.989 30.751 1.00 87.50 108 SER A CA 1
ATOM 797 C C . SER A 1 108 ? -18.350 1.610 31.149 1.00 87.50 108 SER A C 1
ATOM 799 O O . SER A 1 108 ? -19.164 2.506 31.363 1.00 87.50 108 SER A O 1
ATOM 801 N N . ARG A 1 109 ? -18.685 0.316 31.178 1.00 71.56 109 ARG A N 1
ATOM 802 C CA . ARG A 1 109 ? -19.985 -0.218 31.609 1.00 71.56 109 ARG A CA 1
ATOM 803 C C . ARG A 1 109 ? -19.824 -0.989 32.905 1.00 71.56 109 ARG A C 1
ATOM 805 O O . ARG A 1 109 ? -20.783 -0.937 33.699 1.00 71.56 109 ARG A O 1
#

Radius of gyration: 17.21 Å; chains: 1; bounding box: 44×27×51 Å

Sequence (109 aa):
MSRPRWGRLLATAYVVVVASLTAYAFRSDGLEFGRAEGLAGVLTLPAIIVALPVIYVIGALAWQLHDAGAPMLLVTIAFTAMMTVVAVWNVALAYGVGAVIRSLRASSR

Foldseek 3Di:
DDDDPVLVVVLVVLLVLLLVLLLVVLVDPDPDPDPSVVVSVVSLPPQCVVCVVVCVVQLVVQVVVVVVPDDSVSSSVSRSVSSSVSSVVVSVVVVVVVVVVVVVVVVVD

pLDDT: mean 88.27, std 10.68, range [44.56, 97.12]